Protein AF-A0A963BT25-F1 (afdb_monomer)

pLDDT: mean 82.14, std 18.68, range [41.0, 96.81]

Solvent-accessible surface area (backbone atoms only — not comparable to full-atom values): 6945 Å² total; per-residue (Å²): 138,83,88,83,87,79,79,88,82,75,88,76,83,91,67,70,69,69,59,57,54,51,52,52,48,48,57,74,70,59,73,54,69,67,57,49,46,72,76,45,35,67,66,50,50,51,51,46,41,69,78,52,60,70,79,56,87,86,73,76,55,68,72,59,50,53,55,56,69,67,42,92,70,74,69,56,68,70,58,46,53,49,51,50,36,47,47,38,37,41,72,72,70,62,46,95,78,81,87,83,90,75,82,93,128

Mean predicted aligned error: 13.61 Å

Radius of gyration: 32.98 Å; Cα contacts (8 Å, |Δi|>4): 36; chains: 1; bounding box: 74×31×95 Å

Foldseek 3Di:
DDDDDDDDDDDDDPDPPPVVVVVVVVVVVDDDVVRVCVPCVVVVVVVCCVVPPQLDDQDADPVVVVVQVPDPDHDDDVRSSVVRSQCSVCPVVVDDDDDDDDDDD

Secondary structure (DSSP, 8-state):
----PPP---------HHHHHHHHHHHHH---HHHHHHHHHHHHHHHHHHHS--S--S---HHHHHHHHH-SSPPPHHHHHHHHHHHIIIIIS--S---------

Structure (mmCIF, N/CA/C/O backbone):
data_AF-A0A963BT25-F1
#
_entry.id   AF-A0A963BT25-F1
#
loop_
_atom_site.group_PDB
_atom_site.id
_atom_site.type_symbol
_atom_site.label_atom_id
_atom_site.label_alt_id
_atom_site.label_comp_id
_atom_site.label_asym_id
_atom_site.label_entity_id
_atom_site.label_seq_id
_atom_site.pdbx_PDB_ins_code
_atom_site.Cartn_x
_atom_site.Cartn_y
_atom_site.Cartn_z
_atom_site.occupancy
_atom_site.B_iso_or_equiv
_atom_site.auth_seq_id
_atom_site.auth_comp_id
_atom_site.auth_asym_id
_atom_site.auth_atom_id
_atom_site.pdbx_PDB_model_num
ATOM 1 N N . MET A 1 1 ? -59.715 9.640 77.407 1.00 42.44 1 MET A N 1
ATOM 2 C CA . MET A 1 1 ? -58.945 9.342 76.182 1.00 42.44 1 MET A CA 1
ATOM 3 C C . MET A 1 1 ? -58.427 10.667 75.659 1.00 42.44 1 MET A C 1
ATOM 5 O O . MET A 1 1 ? -59.213 11.440 75.130 1.00 42.44 1 MET A O 1
ATOM 9 N N . SER A 1 2 ? -57.164 10.973 75.950 1.00 43.41 2 SER A N 1
ATOM 10 C CA . SER A 1 2 ? -56.503 12.228 75.580 1.00 43.41 2 SER A CA 1
ATOM 11 C C . SER A 1 2 ? -55.981 12.134 74.146 1.00 43.41 2 SER A C 1
ATOM 13 O O . SER A 1 2 ? -55.436 11.099 73.770 1.00 43.41 2 SER A O 1
ATOM 15 N N . LEU A 1 3 ? -56.184 13.189 73.354 1.00 44.12 3 LEU A N 1
ATOM 16 C CA . LEU A 1 3 ? -55.575 13.345 72.036 1.00 44.12 3 LEU A CA 1
ATOM 17 C C . LEU A 1 3 ? -54.132 13.824 72.208 1.00 44.12 3 LEU A C 1
ATOM 19 O O . LEU A 1 3 ? -53.915 14.850 72.849 1.00 44.12 3 LEU A O 1
ATOM 23 N N . GLU A 1 4 ? -53.180 13.124 71.597 1.00 44.72 4 GLU A N 1
ATOM 24 C CA . GLU A 1 4 ? -51.792 13.571 71.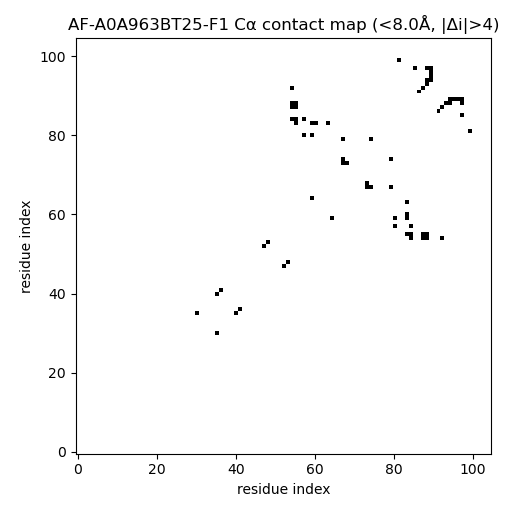496 1.00 44.72 4 GLU A CA 1
ATOM 25 C C . GLU A 1 4 ? -51.444 13.760 70.017 1.00 44.72 4 GLU A C 1
ATOM 27 O O . GLU A 1 4 ? -51.417 12.823 69.219 1.00 44.72 4 GLU A O 1
ATOM 32 N N . THR A 1 5 ? -51.282 15.024 69.645 1.00 46.28 5 THR A N 1
ATOM 33 C CA . THR A 1 5 ? -50.818 15.502 68.344 1.00 46.28 5 THR A CA 1
ATOM 34 C C . THR A 1 5 ? -49.312 15.287 68.223 1.00 46.28 5 THR A C 1
ATOM 36 O O . THR A 1 5 ? -48.555 15.837 69.022 1.00 46.28 5 THR A O 1
ATOM 39 N N . VAL A 1 6 ? -48.876 14.541 67.207 1.00 47.50 6 VAL A N 1
ATOM 40 C CA . VAL A 1 6 ? -47.459 14.377 66.833 1.00 47.50 6 VAL A CA 1
ATOM 41 C C . VAL A 1 6 ? -47.147 15.343 65.673 1.00 47.50 6 VAL A C 1
ATOM 43 O O . VAL A 1 6 ? -47.999 15.512 64.797 1.00 47.50 6 VAL A O 1
ATOM 46 N N . PRO A 1 7 ? -45.997 16.043 65.694 1.00 44.84 7 PRO A N 1
ATOM 47 C CA . PRO A 1 7 ? -45.819 17.313 64.999 1.00 44.84 7 PRO A CA 1
ATOM 48 C C . PRO A 1 7 ? -45.481 17.172 63.512 1.00 44.84 7 PRO A C 1
ATOM 50 O O . PRO A 1 7 ? -44.884 16.196 63.066 1.00 44.84 7 PRO A O 1
ATOM 53 N N . THR A 1 8 ? -45.830 18.231 62.781 1.00 41.06 8 THR A N 1
ATOM 54 C CA . THR A 1 8 ? -45.339 18.610 61.453 1.00 41.06 8 THR A CA 1
ATOM 55 C C . THR A 1 8 ? -43.833 18.374 61.321 1.00 41.06 8 THR A C 1
ATOM 57 O O . THR A 1 8 ? -43.038 19.035 61.984 1.00 41.06 8 THR A O 1
ATOM 60 N N . THR A 1 9 ? -43.432 17.465 60.432 1.00 42.62 9 THR A N 1
ATOM 61 C CA . THR A 1 9 ? -42.065 17.434 59.902 1.00 42.62 9 THR A CA 1
ATOM 62 C C . THR A 1 9 ? -41.999 18.411 58.733 1.00 42.62 9 THR A C 1
ATOM 64 O O . THR A 1 9 ? -42.488 18.128 57.640 1.00 42.62 9 THR A O 1
ATOM 67 N N . GLU A 1 10 ? -41.444 19.591 59.005 1.00 41.00 10 GLU A N 1
ATOM 68 C CA . GLU A 1 10 ? -40.976 20.531 57.992 1.00 41.00 10 GLU A CA 1
ATOM 69 C C . GLU A 1 10 ? -39.864 19.907 57.140 1.00 41.00 10 GLU A C 1
ATOM 71 O O . GLU A 1 10 ? -39.078 19.072 57.590 1.00 41.00 10 GLU A O 1
ATOM 76 N N . ALA A 1 11 ? -39.848 20.338 55.883 1.00 49.91 11 ALA A N 1
ATOM 77 C CA . ALA A 1 11 ? -38.967 19.919 54.812 1.00 49.91 11 ALA A CA 1
ATOM 78 C C . ALA A 1 11 ? -37.473 19.921 55.191 1.00 49.91 11 ALA A C 1
ATOM 80 O O . ALA A 1 11 ? -36.917 20.949 55.572 1.00 49.91 11 ALA A O 1
ATOM 81 N N . ALA A 1 12 ? -36.809 18.789 54.952 1.00 42.84 12 ALA A N 1
ATOM 82 C CA . ALA A 1 12 ? -35.372 18.726 54.707 1.00 42.84 12 ALA A CA 1
ATOM 83 C C . ALA A 1 12 ? -35.169 18.414 53.214 1.00 42.84 12 ALA A C 1
ATOM 85 O O . ALA A 1 12 ? -35.848 17.549 52.660 1.00 42.84 12 ALA A O 1
ATOM 86 N N . GLY A 1 13 ? -34.305 19.194 52.562 1.00 43.91 13 GLY A N 1
ATOM 87 C CA . GLY A 1 13 ? -34.227 19.379 51.112 1.00 43.91 13 GLY A CA 1
ATOM 88 C C . GLY A 1 13 ? -34.169 18.102 50.273 1.00 43.91 13 GLY A C 1
ATOM 89 O O . GLY A 1 13 ? -33.324 17.235 50.471 1.00 43.91 13 GLY A O 1
ATOM 90 N N . SER A 1 14 ? -35.046 18.035 49.272 1.00 52.84 14 SER A N 1
ATOM 91 C CA . SER A 1 14 ? -34.861 17.183 48.097 1.00 52.84 14 SER A CA 1
ATOM 92 C C . SER A 1 14 ? -33.893 17.884 47.138 1.00 52.84 14 SER A C 1
ATOM 94 O O . SER A 1 14 ? -34.313 18.524 46.181 1.00 52.84 14 SER A O 1
ATOM 96 N N . GLU A 1 15 ? -32.602 17.812 47.450 1.00 51.56 15 GLU A N 1
ATOM 97 C CA . GLU A 1 15 ? -31.499 18.138 46.534 1.00 51.56 15 GLU A CA 1
ATOM 98 C C . GLU A 1 15 ? -31.153 16.880 45.693 1.00 51.56 15 GLU A C 1
ATOM 100 O O . GLU A 1 15 ? -31.462 15.757 46.105 1.00 51.56 15 GLU A O 1
ATOM 105 N N . PRO A 1 16 ? -30.588 17.023 44.481 1.00 49.56 16 PRO A N 1
ATOM 106 C CA . PRO A 1 16 ? -30.778 16.113 43.349 1.00 49.56 16 PRO A CA 1
ATOM 107 C C . PRO A 1 16 ? -29.884 14.864 43.409 1.00 49.56 16 PRO A C 1
ATOM 109 O O . PRO A 1 16 ? -28.978 14.691 42.602 1.00 49.56 16 PRO A O 1
ATOM 112 N N . VAL A 1 17 ? -30.174 13.932 44.317 1.00 55.41 17 VAL A N 1
ATOM 113 C CA . VAL A 1 17 ? -29.411 12.672 44.460 1.00 55.41 17 VAL A CA 1
ATOM 114 C C . VAL A 1 17 ? -29.393 11.828 43.172 1.00 55.41 17 VAL A C 1
ATOM 116 O O . VAL A 1 17 ? -28.461 11.070 42.929 1.00 55.41 17 VAL A O 1
ATOM 119 N N . GLN A 1 18 ? -30.417 11.969 42.323 1.00 54.72 18 GLN A N 1
ATOM 120 C CA . GLN A 1 18 ? -30.558 11.217 41.072 1.00 54.72 18 GLN A CA 1
ATOM 121 C C . GLN A 1 18 ? -29.650 11.738 39.941 1.00 54.72 18 GLN A C 1
ATOM 123 O O . GLN A 1 18 ? -29.203 10.945 39.117 1.00 54.72 18 GLN A O 1
ATOM 128 N N . GLY A 1 19 ? -29.393 13.051 39.884 1.00 59.81 19 GLY A N 1
ATOM 129 C CA . GLY A 1 19 ? -28.548 13.657 38.845 1.00 59.81 19 GLY A CA 1
ATOM 130 C C . GLY A 1 19 ? -27.073 13.311 39.038 1.00 59.81 19 GLY A C 1
ATOM 131 O O . GLY A 1 19 ? -26.399 12.940 38.085 1.00 59.81 19 GLY A O 1
ATOM 132 N N . ASP A 1 20 ? -26.625 13.312 40.293 1.00 60.75 20 ASP A N 1
ATOM 133 C CA . ASP A 1 20 ? -25.243 13.008 40.682 1.00 60.75 20 ASP A CA 1
ATOM 134 C C . ASP A 1 20 ? -24.876 11.530 40.420 1.00 60.75 20 ASP A C 1
ATOM 136 O O . ASP A 1 20 ? -23.768 11.208 39.999 1.00 60.75 20 ASP A O 1
ATOM 140 N N . LEU A 1 21 ? -25.838 10.610 40.585 1.00 60.81 21 LEU A N 1
ATOM 141 C CA . LEU A 1 21 ? -25.671 9.181 40.272 1.00 60.81 21 LEU A CA 1
ATOM 142 C C . LEU A 1 21 ? -25.597 8.895 38.764 1.00 60.81 21 LEU A C 1
ATOM 144 O O . LEU A 1 21 ? -24.858 8.003 38.353 1.00 60.81 21 LEU A O 1
ATOM 148 N N . LEU A 1 22 ? -26.373 9.618 37.951 1.00 62.22 22 LEU A N 1
ATOM 149 C CA . LEU A 1 22 ? -26.354 9.488 36.491 1.00 62.22 22 LEU A CA 1
ATOM 150 C C . LEU A 1 22 ? -25.071 10.086 35.901 1.00 62.22 22 LEU A C 1
ATOM 152 O O . LEU A 1 22 ? -24.459 9.461 35.045 1.00 62.22 22 LEU A O 1
ATOM 156 N N . GLU A 1 23 ? -24.613 11.228 36.410 1.00 65.56 23 GLU A N 1
ATOM 157 C CA . GLU A 1 23 ? -23.369 11.868 35.969 1.00 65.56 23 GLU A CA 1
ATOM 158 C C . GLU A 1 23 ? -22.117 11.090 36.407 1.00 65.56 23 GLU A C 1
ATOM 160 O O . GLU A 1 23 ? -21.159 10.948 35.643 1.00 65.56 23 GLU A O 1
ATOM 165 N N . ALA A 1 24 ? -22.143 10.493 37.603 1.00 62.94 24 ALA A N 1
ATOM 166 C CA . ALA A 1 24 ? -21.117 9.548 38.033 1.00 62.94 24 ALA A CA 1
ATOM 167 C C . ALA A 1 24 ? -21.112 8.267 37.178 1.00 62.94 24 ALA A C 1
ATOM 169 O O . ALA A 1 24 ? -20.041 7.732 36.886 1.00 62.94 24 ALA A O 1
ATOM 170 N N . ALA A 1 25 ? -22.284 7.780 36.753 1.00 63.69 25 ALA A N 1
ATOM 171 C CA . ALA A 1 25 ? -22.390 6.631 35.855 1.00 63.69 25 ALA A CA 1
ATOM 172 C C . ALA A 1 25 ? -21.902 6.958 34.435 1.00 63.69 25 ALA A C 1
ATOM 174 O O . ALA A 1 25 ? -21.179 6.154 33.852 1.00 63.69 25 ALA A O 1
ATOM 175 N N . ASP A 1 26 ? -22.221 8.140 33.904 1.00 69.19 26 ASP A N 1
ATOM 176 C CA . ASP A 1 26 ? -21.713 8.606 32.610 1.00 69.19 26 ASP A CA 1
ATOM 177 C C . ASP A 1 26 ? -20.194 8.787 32.657 1.00 69.19 26 ASP A C 1
ATOM 179 O O . ASP A 1 26 ? -19.496 8.314 31.765 1.00 69.19 26 ASP A O 1
ATOM 183 N N . SER A 1 27 ? -19.658 9.352 33.742 1.00 67.38 27 SER A N 1
ATOM 184 C CA . SER A 1 27 ? -18.208 9.479 33.946 1.00 67.38 27 SER A CA 1
ATOM 185 C C . SER A 1 27 ? -17.500 8.118 34.029 1.00 67.38 27 SER A C 1
ATOM 187 O O . SER A 1 27 ? -16.358 7.978 33.594 1.00 67.38 27 SER A O 1
ATOM 189 N N . ALA A 1 28 ? -18.176 7.091 34.554 1.00 74.50 28 ALA A N 1
ATOM 190 C CA . ALA A 1 28 ? -17.674 5.716 34.583 1.00 74.50 28 ALA A CA 1
ATOM 191 C C . ALA A 1 28 ? -17.756 5.008 33.215 1.00 74.50 28 ALA A C 1
ATOM 193 O O . ALA A 1 28 ? -17.045 4.030 32.989 1.00 74.50 28 ALA A O 1
ATOM 194 N N . LEU A 1 29 ? -18.610 5.491 32.308 1.00 81.06 29 LEU A N 1
ATOM 195 C CA . LEU A 1 29 ? -18.756 4.998 30.934 1.00 81.06 29 LEU A CA 1
ATOM 196 C C . LEU A 1 29 ? -17.965 5.830 29.913 1.00 81.06 29 LEU A C 1
ATOM 198 O O . LEU A 1 29 ? -17.877 5.453 28.743 1.00 81.06 29 LEU A O 1
ATOM 202 N N . THR A 1 30 ? -17.375 6.948 30.331 1.00 85.44 30 THR A N 1
ATOM 203 C CA . THR A 1 30 ? -16.482 7.750 29.498 1.00 85.44 30 THR A CA 1
ATOM 204 C C . THR A 1 30 ? -15.050 7.258 29.632 1.00 85.44 30 THR A C 1
ATOM 206 O O . THR A 1 30 ? -14.421 7.402 30.677 1.00 85.44 30 THR A O 1
ATOM 209 N N . LEU A 1 31 ? -14.517 6.709 28.545 1.00 89.50 31 LEU A N 1
ATOM 210 C CA . LEU A 1 31 ? -13.111 6.343 28.418 1.00 89.50 31 LEU A CA 1
ATOM 211 C C . LEU A 1 31 ? -12.405 7.363 27.521 1.00 89.50 31 LEU A C 1
ATOM 213 O O . LEU A 1 31 ? -12.948 7.762 26.486 1.00 89.50 31 LEU A O 1
ATOM 217 N N . SER A 1 32 ? -11.194 7.786 27.893 1.00 93.62 32 SER A N 1
ATOM 218 C CA . SER A 1 32 ? -10.396 8.629 27.003 1.00 93.62 32 SER A CA 1
ATOM 219 C C . SER A 1 32 ? -9.990 7.829 25.762 1.00 93.62 32 SER A C 1
ATOM 221 O O . SER A 1 32 ? -9.758 6.621 25.826 1.00 93.62 32 SER A O 1
ATOM 223 N N . LEU A 1 33 ? -9.870 8.491 24.608 1.00 92.31 33 LEU A N 1
ATOM 224 C CA . LEU A 1 33 ? -9.412 7.804 23.398 1.00 92.31 33 LEU A CA 1
ATOM 225 C C . LEU A 1 33 ? -7.994 7.241 23.589 1.00 92.31 33 LEU A C 1
ATOM 227 O O . LEU A 1 33 ? -7.672 6.201 23.026 1.00 92.31 33 LEU A O 1
ATOM 231 N N . GLN A 1 34 ? -7.154 7.910 24.386 1.00 93.94 34 GLN A N 1
ATOM 232 C CA . GLN A 1 34 ? -5.801 7.447 24.688 1.00 93.94 34 GLN A CA 1
ATOM 233 C C . GLN A 1 34 ? -5.822 6.124 25.456 1.00 93.94 34 GLN A C 1
ATOM 235 O O . GLN A 1 34 ? -5.100 5.202 25.079 1.00 93.94 34 GLN A O 1
ATOM 240 N N . ASP A 1 35 ? -6.671 6.016 26.479 1.00 92.94 35 ASP A N 1
ATOM 241 C CA . ASP A 1 35 ? -6.811 4.794 27.275 1.00 92.94 35 ASP A CA 1
ATOM 242 C C . ASP A 1 35 ? -7.434 3.674 26.433 1.00 92.94 35 ASP A C 1
ATOM 244 O O . ASP A 1 35 ? -6.912 2.564 26.411 1.00 92.94 35 ASP A O 1
ATOM 248 N N . PHE A 1 36 ? -8.458 3.987 25.628 1.00 93.19 36 PHE A N 1
ATOM 249 C CA . PHE A 1 36 ? -9.064 3.031 24.697 1.00 93.19 36 PHE A CA 1
ATOM 250 C C . PHE A 1 36 ? -8.051 2.464 23.694 1.00 93.19 36 PHE A C 1
ATOM 252 O O . PHE A 1 36 ? -7.985 1.255 23.486 1.00 93.19 36 PHE A O 1
ATOM 259 N N . VAL A 1 37 ? -7.250 3.324 23.061 1.00 94.00 37 VAL A N 1
ATOM 260 C CA . VAL A 1 37 ? -6.232 2.886 22.095 1.00 94.00 37 VAL A CA 1
ATOM 261 C C . VAL A 1 37 ? -5.121 2.099 22.792 1.00 94.00 37 VAL A C 1
ATOM 263 O O . VAL A 1 37 ? -4.612 1.146 22.212 1.00 94.00 37 VAL A O 1
ATOM 266 N N . SER A 1 38 ? -4.768 2.456 24.028 1.00 93.38 38 SER A N 1
ATOM 267 C CA . SER A 1 38 ? -3.748 1.734 24.799 1.00 93.38 38 SER A CA 1
ATOM 268 C C . SER A 1 38 ? -4.216 0.343 25.233 1.00 93.38 38 SER A C 1
ATOM 270 O O . SER A 1 38 ? -3.410 -0.580 25.257 1.00 93.38 38 SER A O 1
ATOM 272 N N . GLU A 1 39 ? -5.498 0.186 25.572 1.00 93.56 39 GLU A N 1
ATOM 273 C CA . GLU A 1 39 ? -6.058 -1.079 26.058 1.00 93.56 39 GLU A CA 1
ATOM 274 C C . GLU A 1 39 ? -6.503 -2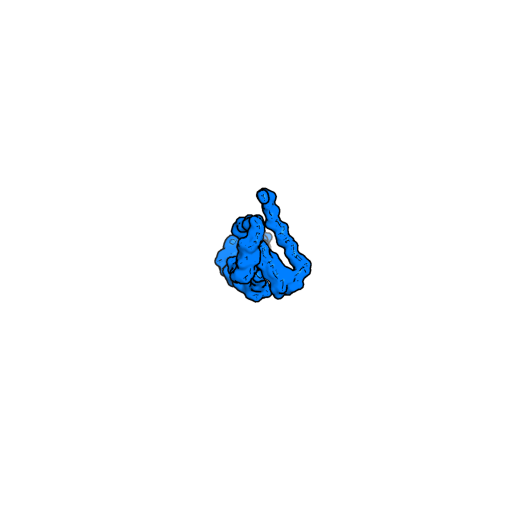.009 24.919 1.00 93.56 39 GLU A C 1
ATOM 276 O O . GLU A 1 39 ? -6.227 -3.205 24.958 1.00 93.56 39 GLU A O 1
ATOM 281 N N . PHE A 1 40 ? -7.151 -1.473 23.881 1.00 93.62 40 PHE A N 1
ATOM 282 C CA . PHE A 1 40 ? -7.796 -2.270 22.828 1.00 93.62 40 PHE A CA 1
ATOM 283 C C . PHE A 1 40 ? -7.141 -2.130 21.449 1.00 93.62 40 PHE A C 1
ATOM 285 O O . PHE A 1 40 ? -7.573 -2.783 20.498 1.00 93.62 40 PHE A O 1
ATOM 292 N N . GLY A 1 41 ? -6.131 -1.268 21.299 1.00 92.62 41 GLY A N 1
ATOM 293 C CA . GLY A 1 41 ? -5.572 -0.903 19.996 1.00 92.62 41 GLY A CA 1
ATOM 294 C C . GLY A 1 41 ? -5.006 -2.086 19.217 1.00 92.62 41 GLY A C 1
ATOM 295 O O . GLY A 1 41 ? -5.365 -2.266 18.053 1.00 92.62 41 GLY A O 1
ATOM 296 N N . ASP A 1 42 ? -4.173 -2.906 19.858 1.00 93.31 42 ASP A N 1
ATOM 297 C CA . ASP A 1 42 ? -3.503 -4.033 19.201 1.00 93.31 42 ASP A CA 1
ATOM 298 C C . ASP A 1 42 ? -4.508 -5.109 18.760 1.00 93.31 42 ASP A C 1
ATOM 300 O O . ASP A 1 42 ? -4.512 -5.518 17.599 1.00 93.31 42 ASP A O 1
ATOM 304 N N . GLU A 1 43 ? -5.433 -5.510 19.640 1.00 93.75 43 GLU A N 1
ATOM 305 C CA . GLU A 1 43 ? -6.462 -6.511 19.318 1.00 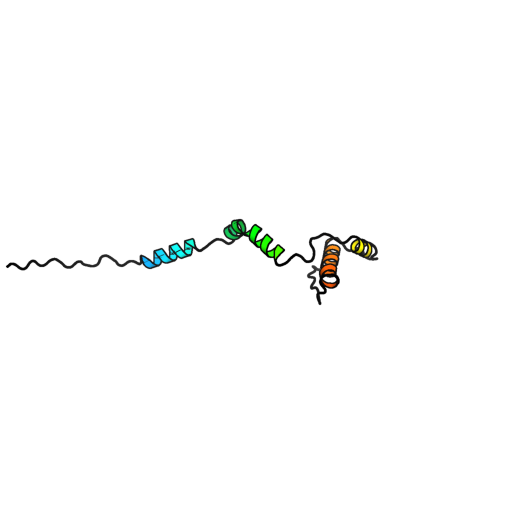93.75 43 GLU A CA 1
ATOM 306 C C . GLU A 1 43 ? -7.439 -6.026 18.238 1.00 93.75 43 GLU A C 1
ATOM 308 O O . GLU A 1 43 ? -7.860 -6.799 17.364 1.00 93.75 43 GLU A O 1
ATOM 313 N N . LEU A 1 44 ? -7.799 -4.739 18.277 1.00 92.75 44 LEU A N 1
ATOM 314 C CA . LEU A 1 44 ? -8.643 -4.117 17.265 1.00 92.75 44 LEU A CA 1
ATOM 315 C C . LEU A 1 44 ? -7.927 -4.082 15.915 1.00 92.75 44 LEU A C 1
ATOM 317 O O . LEU A 1 44 ? -8.527 -4.426 14.894 1.00 92.75 44 LEU A O 1
ATOM 321 N N . LEU A 1 45 ? -6.649 -3.702 15.904 1.00 91.38 45 LEU A N 1
ATOM 322 C CA . LEU A 1 45 ? -5.833 -3.655 14.697 1.00 91.38 45 LEU A CA 1
ATOM 323 C C . LEU A 1 45 ? -5.638 -5.056 14.105 1.00 91.38 45 LEU A C 1
ATOM 325 O O . LEU A 1 45 ? -5.786 -5.237 12.896 1.00 91.38 45 LEU A O 1
ATOM 329 N N . ASP A 1 46 ? -5.387 -6.060 14.939 1.00 92.06 46 ASP A N 1
ATOM 330 C CA . ASP A 1 46 ? -5.269 -7.456 14.520 1.00 92.06 46 ASP A CA 1
ATOM 331 C C . ASP A 1 46 ? -6.579 -7.998 13.944 1.00 92.06 46 ASP A C 1
ATOM 333 O O . ASP A 1 46 ? -6.585 -8.661 12.900 1.00 92.06 46 ASP A O 1
ATOM 337 N N . SER A 1 47 ? -7.708 -7.694 14.587 1.00 93.31 47 SER A N 1
ATOM 338 C CA . SER A 1 47 ? -9.034 -8.067 14.088 1.00 93.31 47 SER A CA 1
ATOM 339 C C . SER A 1 47 ? -9.341 -7.392 12.754 1.00 93.31 47 SER A C 1
ATOM 341 O O . SER A 1 47 ? -9.821 -8.047 11.824 1.00 93.31 47 SER A O 1
ATOM 343 N N . LEU A 1 48 ? -9.007 -6.105 12.622 1.00 90.75 48 LEU A N 1
ATOM 344 C CA . LEU A 1 48 ? -9.139 -5.355 11.376 1.00 90.75 48 LEU A CA 1
ATOM 345 C C . LEU A 1 48 ? -8.266 -5.939 10.266 1.00 90.75 48 LEU A C 1
ATOM 347 O O . LEU A 1 48 ? -8.772 -6.154 9.170 1.00 90.75 48 LEU A O 1
ATOM 351 N N . ASN A 1 49 ? -7.000 -6.253 10.541 1.00 90.06 49 ASN A N 1
ATOM 352 C CA . ASN A 1 49 ? -6.088 -6.859 9.569 1.00 90.06 49 ASN A CA 1
ATOM 353 C C . ASN A 1 49 ? -6.531 -8.268 9.160 1.00 90.06 49 ASN A C 1
ATOM 355 O O . ASN A 1 49 ? -6.327 -8.678 8.019 1.00 90.06 49 ASN A O 1
ATOM 359 N N . ARG A 1 50 ? -7.160 -9.021 10.067 1.00 90.00 50 ARG A N 1
ATOM 360 C CA . ARG A 1 50 ? -7.721 -10.339 9.751 1.00 90.00 50 ARG A CA 1
ATOM 361 C C . ARG A 1 50 ? -8.955 -10.234 8.861 1.00 90.00 50 ARG A C 1
ATOM 363 O O . ARG A 1 50 ? -9.092 -11.019 7.927 1.00 90.00 50 ARG A O 1
ATOM 370 N N . ALA A 1 51 ? -9.844 -9.287 9.155 1.00 92.31 51 ALA A N 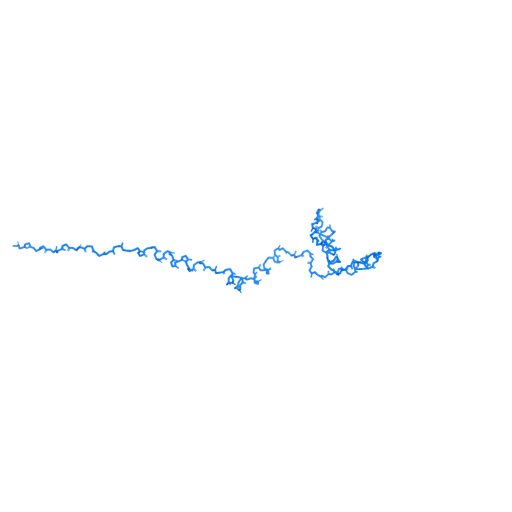1
ATOM 371 C CA . ALA A 1 51 ? -11.045 -9.045 8.361 1.00 92.31 51 ALA A CA 1
ATOM 372 C C . ALA A 1 51 ? -10.714 -8.419 6.997 1.00 92.31 51 ALA A C 1
ATOM 374 O O . ALA A 1 51 ? -11.329 -8.762 5.991 1.00 92.31 51 ALA A O 1
ATOM 375 N N . ASN A 1 52 ? -9.716 -7.535 6.965 1.00 88.06 52 ASN A N 1
ATOM 376 C CA . ASN A 1 52 ? -9.291 -6.770 5.801 1.00 88.06 52 ASN A CA 1
ATOM 377 C C . ASN A 1 52 ? -7.778 -6.930 5.601 1.00 88.06 52 ASN A C 1
ATOM 379 O O . ASN A 1 52 ? -7.013 -6.012 5.909 1.00 88.06 52 ASN A O 1
ATOM 383 N N . PRO A 1 53 ? -7.323 -8.085 5.082 1.00 87.56 53 PRO A N 1
ATOM 384 C CA . PRO A 1 53 ? -5.903 -8.317 4.881 1.00 87.56 53 PRO A CA 1
ATOM 385 C C . PRO A 1 53 ? -5.325 -7.266 3.927 1.00 87.56 53 PRO A C 1
ATOM 387 O O . PRO A 1 53 ? -5.883 -7.057 2.832 1.00 87.56 53 PRO A O 1
ATOM 390 N N . PRO A 1 54 ? -4.197 -6.626 4.298 1.00 88.88 54 PRO A N 1
ATOM 391 C CA . PRO A 1 54 ? -3.601 -5.578 3.488 1.00 88.88 54 PRO A CA 1
ATOM 392 C C . PRO A 1 54 ? -3.324 -6.110 2.086 1.00 88.88 54 PRO A C 1
ATOM 394 O O . PRO A 1 54 ? -2.934 -7.264 1.895 1.00 88.88 54 PRO A O 1
ATOM 397 N N . VAL A 1 55 ? -3.580 -5.275 1.083 1.00 90.94 55 VAL A N 1
ATOM 398 C CA . VAL A 1 55 ? -3.322 -5.633 -0.316 1.00 90.94 55 VAL A CA 1
ATOM 399 C C . VAL A 1 55 ? -1.825 -5.821 -0.527 1.00 90.94 55 VAL A C 1
ATOM 401 O O . VAL A 1 55 ? -1.414 -6.812 -1.109 1.00 90.94 55 VAL A O 1
ATOM 404 N N . TYR A 1 56 ? -1.018 -4.915 0.018 1.00 93.06 56 TYR A N 1
ATOM 405 C CA . TYR A 1 56 ? 0.431 -4.938 -0.087 1.00 93.06 56 TYR A CA 1
ATOM 406 C C . TYR A 1 56 ? 1.052 -4.680 1.285 1.00 93.06 56 TYR A C 1
ATOM 408 O O . TYR A 1 56 ? 0.668 -3.739 1.975 1.00 93.06 56 TYR A O 1
ATOM 416 N N . ASN A 1 57 ? 1.998 -5.528 1.685 1.00 91.31 57 ASN A N 1
ATOM 417 C CA . ASN A 1 57 ? 2.628 -5.528 3.011 1.00 91.31 57 ASN A CA 1
ATOM 418 C C . ASN A 1 57 ? 4.097 -5.057 2.978 1.00 91.31 57 ASN A C 1
ATOM 420 O O . ASN A 1 57 ? 4.871 -5.385 3.875 1.00 91.31 57 ASN A O 1
ATOM 424 N N . GLY A 1 58 ? 4.502 -4.341 1.924 1.00 92.25 58 GLY A N 1
ATOM 425 C CA . GLY A 1 58 ? 5.884 -3.885 1.738 1.00 92.25 58 GLY A CA 1
ATOM 426 C C . GLY A 1 58 ? 6.839 -4.946 1.180 1.00 92.25 58 GLY A C 1
ATOM 427 O O . GLY A 1 58 ? 8.040 -4.702 1.103 1.00 92.25 58 GLY A O 1
ATOM 428 N N . GLN A 1 59 ? 6.346 -6.131 0.803 1.00 92.19 59 GLN A N 1
ATOM 429 C CA . GLN A 1 59 ? 7.159 -7.169 0.166 1.00 92.19 59 GLN A CA 1
ATOM 430 C C . GLN A 1 59 ? 6.939 -7.179 -1.347 1.00 92.19 59 GLN A C 1
ATOM 432 O O . GLN A 1 59 ? 5.984 -7.760 -1.865 1.00 92.19 59 GLN A O 1
ATOM 437 N N . ALA A 1 60 ? 7.860 -6.550 -2.073 1.00 91.38 60 ALA A N 1
ATOM 438 C CA . ALA A 1 60 ? 7.862 -6.550 -3.528 1.00 91.38 60 ALA A CA 1
ATOM 439 C C . ALA A 1 60 ? 8.054 -7.961 -4.108 1.00 91.38 60 ALA A C 1
ATOM 441 O O . ALA A 1 60 ? 8.956 -8.708 -3.719 1.00 91.38 60 ALA A O 1
ATOM 442 N N . ARG A 1 61 ? 7.267 -8.311 -5.133 1.00 93.50 61 ARG A N 1
ATOM 443 C CA . ARG A 1 61 ? 7.458 -9.574 -5.861 1.00 93.50 61 ARG A CA 1
ATOM 444 C C . ARG A 1 61 ? 8.731 -9.504 -6.722 1.00 93.50 61 ARG A C 1
ATOM 446 O O . ARG A 1 61 ? 8.841 -8.584 -7.541 1.00 93.50 61 ARG A O 1
ATOM 453 N N . PRO A 1 62 ? 9.654 -10.489 -6.656 1.00 94.19 62 PRO A N 1
ATOM 454 C CA . PRO A 1 62 ? 10.941 -10.414 -7.358 1.00 94.19 62 PRO A CA 1
ATOM 455 C C . PRO A 1 62 ? 10.828 -10.172 -8.868 1.00 94.19 62 PRO A C 1
ATOM 457 O O . PRO A 1 62 ? 11.564 -9.367 -9.432 1.00 94.19 62 PRO A O 1
ATOM 460 N N . HIS A 1 63 ? 9.859 -10.808 -9.532 1.00 94.88 63 HIS A N 1
ATOM 461 C CA . HIS A 1 63 ? 9.645 -10.619 -10.968 1.00 94.88 63 HIS A CA 1
ATOM 462 C C . HIS A 1 63 ? 9.193 -9.190 -11.315 1.00 94.88 63 HIS A C 1
ATOM 464 O O . HIS A 1 63 ? 9.649 -8.635 -12.311 1.00 94.88 63 HIS A O 1
ATOM 470 N N . ARG A 1 64 ? 8.360 -8.551 -10.478 1.00 94.31 64 ARG A N 1
ATOM 471 C CA . ARG A 1 64 ? 7.959 -7.142 -10.658 1.00 94.31 64 ARG A CA 1
ATOM 472 C C . ARG A 1 64 ? 9.136 -6.209 -10.431 1.00 94.31 64 ARG A C 1
ATOM 474 O O . ARG A 1 64 ? 9.300 -5.238 -11.164 1.00 94.31 64 ARG A O 1
ATOM 481 N N . GLN A 1 65 ? 9.992 -6.539 -9.466 1.00 95.06 65 GLN A N 1
ATOM 482 C CA . GLN A 1 65 ? 11.198 -5.766 -9.201 1.00 95.06 65 GLN A CA 1
ATOM 483 C C . GLN A 1 65 ? 12.161 -5.779 -10.395 1.00 95.06 65 GLN A C 1
ATOM 485 O O . GLN A 1 65 ? 12.734 -4.740 -10.716 1.00 95.06 65 GLN A O 1
ATOM 490 N N . ILE A 1 66 ? 12.295 -6.908 -11.099 1.00 95.62 66 ILE A N 1
ATOM 491 C CA . ILE A 1 66 ? 13.078 -6.987 -12.344 1.00 95.62 66 ILE A CA 1
ATOM 492 C C . ILE A 1 66 ? 12.496 -6.050 -13.412 1.00 95.62 66 ILE A C 1
ATOM 494 O O . ILE A 1 66 ? 13.242 -5.313 -14.058 1.00 95.62 66 ILE A O 1
ATOM 498 N N . VAL A 1 67 ? 11.167 -6.020 -13.566 1.00 95.62 67 VAL A N 1
ATOM 499 C CA . VAL A 1 67 ? 10.500 -5.118 -14.519 1.00 95.62 67 VAL A CA 1
ATOM 500 C C . VAL A 1 67 ? 10.751 -3.654 -14.154 1.00 95.62 67 VAL A C 1
ATOM 502 O O . VAL A 1 67 ? 11.201 -2.892 -15.011 1.00 95.62 67 VAL A O 1
ATOM 505 N N . LEU A 1 68 ? 10.558 -3.259 -12.891 1.00 95.56 68 LEU A N 1
ATOM 506 C CA . LEU A 1 68 ? 10.862 -1.899 -12.428 1.00 95.56 68 LEU A CA 1
ATOM 507 C C . LEU A 1 68 ? 12.335 -1.532 -12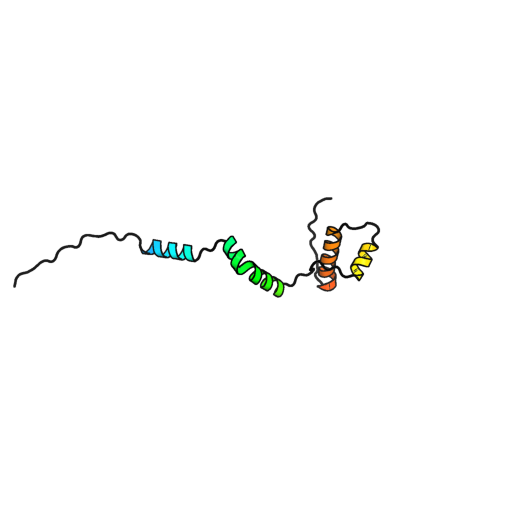.633 1.00 95.56 68 LEU A C 1
ATOM 509 O O . LEU A 1 68 ? 12.652 -0.427 -13.076 1.00 95.56 68 LEU A O 1
ATOM 513 N N . ALA A 1 69 ? 13.248 -2.470 -12.377 1.00 94.38 69 ALA A N 1
ATOM 514 C CA . ALA A 1 69 ? 14.672 -2.277 -12.610 1.00 94.38 69 ALA A CA 1
ATOM 515 C C . ALA A 1 69 ? 15.012 -2.120 -14.101 1.00 94.38 69 ALA A C 1
ATOM 517 O O . ALA A 1 69 ? 16.036 -1.521 -14.420 1.00 94.38 69 ALA A O 1
ATOM 518 N N . SER A 1 70 ? 14.174 -2.590 -15.024 1.00 96.19 70 SER A N 1
ATOM 519 C CA . SER A 1 70 ? 14.400 -2.440 -16.469 1.00 96.19 70 SER A CA 1
ATOM 520 C C . SER A 1 70 ? 13.943 -1.086 -17.037 1.00 96.19 70 SER A C 1
ATOM 522 O O . SER A 1 70 ? 14.259 -0.756 -18.181 1.00 96.19 70 SER A O 1
ATOM 524 N N . LEU A 1 71 ? 13.229 -0.270 -16.249 1.00 96.81 71 LEU A N 1
ATOM 525 C CA . LEU A 1 71 ? 12.729 1.030 -16.694 1.00 96.81 71 LEU A CA 1
ATOM 526 C C . LEU A 1 71 ? 13.873 2.009 -17.002 1.00 96.81 71 LEU A C 1
ATOM 528 O O . LEU A 1 71 ? 14.844 2.124 -16.250 1.00 96.81 71 LEU A O 1
ATOM 532 N N . LYS A 1 72 ? 13.715 2.771 -18.096 1.00 96.75 72 LYS A N 1
ATOM 533 C CA . LYS A 1 72 ? 14.666 3.820 -18.512 1.00 96.75 72 LYS A CA 1
ATOM 534 C C . LYS A 1 72 ? 14.834 4.901 -17.440 1.00 96.75 72 LYS A C 1
ATOM 536 O O . LYS A 1 72 ? 15.953 5.327 -17.173 1.00 96.75 72 LYS A O 1
ATOM 541 N N . ARG A 1 73 ? 13.726 5.337 -16.829 1.00 95.94 73 ARG A N 1
ATOM 542 C CA . ARG A 1 73 ? 13.726 6.232 -15.667 1.00 95.94 73 ARG A CA 1
ATOM 543 C C . ARG A 1 73 ? 13.560 5.383 -14.415 1.00 95.94 73 ARG A C 1
ATOM 545 O O . ARG A 1 73 ? 12.566 4.674 -14.280 1.00 95.94 73 ARG A O 1
ATOM 552 N N . LYS A 1 74 ? 14.540 5.459 -13.518 1.00 94.44 74 LYS A N 1
ATOM 553 C CA . LYS A 1 74 ? 14.485 4.770 -12.232 1.00 94.44 74 LYS A CA 1
ATOM 554 C C . LYS A 1 74 ? 13.489 5.477 -11.327 1.00 9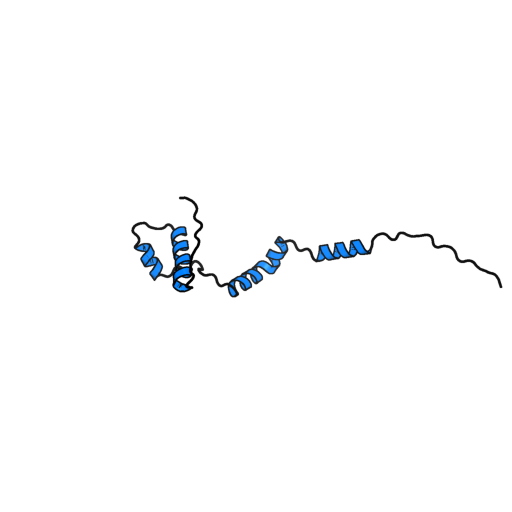4.44 74 LYS A C 1
ATOM 556 O O . LYS A 1 74 ? 13.538 6.697 -11.191 1.00 94.44 74 LYS A O 1
ATOM 561 N N . LEU A 1 75 ? 12.604 4.689 -10.737 1.00 93.06 75 LEU A N 1
ATOM 562 C CA . LEU A 1 75 ? 11.750 5.142 -9.653 1.00 93.06 75 LEU A CA 1
ATOM 563 C C . LEU A 1 75 ? 12.595 5.246 -8.386 1.00 93.06 75 LEU A C 1
ATOM 565 O O . LEU A 1 75 ? 13.465 4.404 -8.151 1.00 93.06 75 LEU A O 1
ATOM 569 N N . PHE A 1 76 ? 12.327 6.256 -7.567 1.00 93.19 76 PHE A N 1
ATOM 570 C CA . PHE A 1 76 ? 12.804 6.231 -6.189 1.00 93.19 76 PHE A CA 1
ATOM 571 C C . PHE A 1 76 ? 11.934 5.289 -5.350 1.00 93.19 76 PHE A C 1
ATOM 573 O O . PHE A 1 76 ? 10.880 4.833 -5.797 1.00 93.19 76 PHE A O 1
ATOM 580 N N . GLN A 1 77 ? 12.377 4.988 -4.129 1.00 92.50 77 GLN A N 1
ATOM 581 C CA . GLN A 1 77 ? 11.782 3.934 -3.308 1.00 92.50 77 GLN A CA 1
ATOM 582 C C . GLN A 1 77 ? 10.265 4.088 -3.135 1.00 92.50 77 GLN A C 1
ATOM 584 O O . GLN A 1 77 ? 9.538 3.161 -3.471 1.00 92.50 77 GLN A O 1
ATOM 589 N N . ALA A 1 78 ? 9.763 5.255 -2.714 1.00 92.12 78 ALA A N 1
ATOM 590 C CA . ALA A 1 78 ? 8.323 5.414 -2.484 1.00 92.12 78 ALA A CA 1
ATOM 591 C C . ALA A 1 78 ? 7.488 5.235 -3.767 1.00 92.12 78 ALA A C 1
ATOM 593 O O . ALA A 1 78 ? 6.426 4.623 -3.727 1.00 92.12 78 ALA A O 1
ATOM 594 N N . GLN A 1 79 ? 7.983 5.692 -4.925 1.00 94.19 79 GLN A N 1
ATOM 595 C CA . GLN A 1 79 ? 7.329 5.418 -6.210 1.00 94.19 79 GLN A CA 1
ATOM 596 C C . GLN A 1 79 ? 7.305 3.919 -6.530 1.00 94.19 79 GLN A C 1
ATOM 598 O O . GLN A 1 79 ? 6.292 3.417 -7.009 1.00 94.19 79 GLN A O 1
ATOM 603 N N . ALA A 1 80 ? 8.399 3.198 -6.271 1.00 94.94 80 ALA A N 1
ATOM 604 C CA . ALA A 1 80 ? 8.455 1.755 -6.489 1.00 94.94 80 ALA A CA 1
ATOM 605 C C . ALA A 1 80 ? 7.468 1.004 -5.578 1.00 94.94 80 ALA A C 1
ATOM 607 O O . ALA A 1 80 ? 6.737 0.146 -6.069 1.00 94.94 80 ALA A O 1
ATOM 608 N N . GLU A 1 81 ? 7.390 1.373 -4.295 1.00 95.25 81 GLU A N 1
ATOM 609 C CA . GLU A 1 81 ? 6.419 0.812 -3.344 1.00 95.25 81 GLU A CA 1
ATOM 610 C C . GLU A 1 81 ? 4.976 1.025 -3.816 1.00 95.25 81 GLU A C 1
ATOM 612 O O . GLU A 1 81 ? 4.181 0.086 -3.840 1.00 95.25 81 GLU A O 1
ATOM 617 N N . VAL A 1 82 ? 4.647 2.240 -4.270 1.00 95.38 82 VAL A N 1
ATOM 618 C CA . VAL A 1 82 ? 3.318 2.550 -4.815 1.00 95.38 82 VAL A CA 1
ATOM 619 C C . VAL A 1 82 ? 3.017 1.694 -6.042 1.00 95.38 82 VAL A C 1
ATOM 621 O O . VAL A 1 82 ? 1.920 1.149 -6.145 1.00 95.38 82 VAL A O 1
ATOM 624 N N . VAL A 1 83 ? 3.968 1.528 -6.966 1.00 95.94 83 VAL A N 1
ATOM 625 C CA . VAL A 1 83 ? 3.743 0.690 -8.152 1.00 95.94 83 VAL A CA 1
ATOM 626 C C . VAL A 1 83 ? 3.516 -0.769 -7.764 1.00 95.94 83 VAL A C 1
ATOM 628 O O . VAL A 1 83 ? 2.608 -1.392 -8.317 1.00 95.94 83 VAL A O 1
ATOM 631 N N . HIS A 1 84 ? 4.267 -1.319 -6.808 1.00 96.75 84 HIS A N 1
ATOM 632 C CA . HIS A 1 84 ? 4.022 -2.681 -6.318 1.00 96.75 84 HIS A CA 1
ATOM 633 C C . HIS A 1 84 ? 2.630 -2.815 -5.704 1.00 96.75 84 HIS A C 1
ATOM 635 O O . HIS A 1 84 ? 1.888 -3.710 -6.105 1.00 96.75 84 HIS A O 1
ATOM 641 N N . ALA A 1 85 ? 2.239 -1.884 -4.831 1.00 96.00 85 ALA A N 1
ATOM 642 C CA . ALA A 1 85 ? 0.929 -1.889 -4.187 1.00 96.00 85 ALA A CA 1
ATOM 643 C C . ALA A 1 85 ? -0.229 -1.795 -5.191 1.00 96.00 85 ALA A C 1
ATOM 645 O O . ALA A 1 85 ? -1.180 -2.576 -5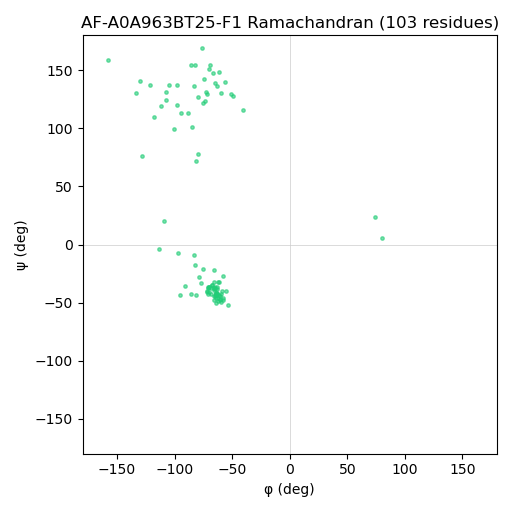.133 1.00 96.00 85 ALA A O 1
ATOM 646 N N . VAL A 1 86 ? -0.132 -0.871 -6.149 1.00 96.62 86 VAL A N 1
ATOM 647 C CA . VAL A 1 86 ? -1.144 -0.678 -7.197 1.00 96.62 86 VAL A CA 1
ATOM 648 C C . VAL A 1 86 ? -1.207 -1.888 -8.123 1.00 96.62 86 VAL A C 1
ATOM 650 O O . VAL A 1 86 ? -2.295 -2.309 -8.508 1.00 96.62 86 VAL A O 1
ATOM 653 N N . THR A 1 87 ? -0.064 -2.486 -8.462 1.00 96.31 87 THR A N 1
ATO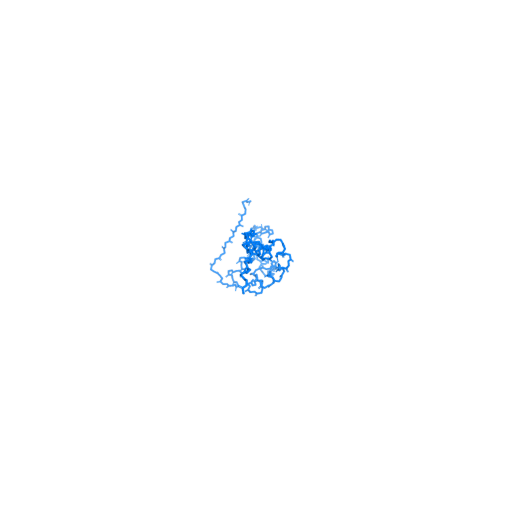M 654 C CA . THR A 1 87 ? -0.044 -3.697 -9.290 1.00 96.31 87 THR A CA 1
ATOM 655 C C . THR A 1 87 ? -0.683 -4.870 -8.552 1.00 96.31 87 THR A C 1
ATOM 657 O O . THR A 1 87 ? -1.407 -5.643 -9.168 1.00 96.31 87 THR A O 1
ATOM 660 N N . GLU A 1 88 ? -0.479 -4.986 -7.239 1.00 95.94 88 GLU A N 1
ATOM 661 C CA . GLU A 1 88 ? -1.137 -6.017 -6.436 1.00 95.94 88 GLU A CA 1
ATOM 662 C C . GLU A 1 88 ? -2.663 -5.834 -6.405 1.00 95.94 88 GLU A C 1
ATOM 664 O O . GLU A 1 88 ? -3.423 -6.783 -6.603 1.00 95.94 88 GLU A O 1
ATOM 669 N N . LEU A 1 89 ? -3.117 -4.588 -6.255 1.00 95.75 89 LEU A N 1
ATOM 670 C CA . LEU A 1 89 ? -4.534 -4.230 -6.262 1.00 95.75 89 LEU A CA 1
ATOM 671 C C . LEU A 1 89 ? -5.204 -4.518 -7.616 1.00 95.75 89 LEU A C 1
ATOM 673 O O . LEU A 1 89 ? -6.248 -5.163 -7.683 1.00 95.75 89 LEU A O 1
ATOM 677 N N . LEU A 1 90 ? -4.604 -4.049 -8.708 1.00 96.75 90 LEU A N 1
ATOM 678 C CA . LEU A 1 90 ? -5.221 -4.120 -10.032 1.00 96.75 90 LEU A CA 1
ATOM 679 C C . LEU A 1 90 ? -5.051 -5.495 -10.683 1.00 96.75 90 LEU A C 1
ATOM 681 O O . LEU A 1 90 ? -5.992 -6.015 -11.274 1.00 96.75 90 LEU A O 1
ATOM 685 N N . ALA A 1 91 ? -3.856 -6.086 -10.596 1.00 94.75 91 ALA A N 1
ATOM 686 C CA . ALA A 1 91 ? -3.538 -7.310 -11.327 1.00 94.75 91 ALA A CA 1
ATOM 687 C C . ALA A 1 91 ? -3.835 -8.588 -10.532 1.00 94.75 91 ALA A C 1
ATOM 689 O O . ALA A 1 91 ? -4.240 -9.574 -11.139 1.00 94.75 91 ALA A O 1
ATOM 690 N N . ASP A 1 92 ? -3.636 -8.597 -9.206 1.00 93.62 92 ASP A N 1
ATOM 691 C CA . ASP A 1 92 ? -3.862 -9.806 -8.399 1.00 93.62 92 ASP A CA 1
ATOM 692 C C . ASP A 1 92 ? -5.254 -9.836 -7.765 1.00 93.62 92 ASP A C 1
ATOM 694 O O . ASP A 1 92 ? -5.912 -10.873 -7.786 1.00 93.62 92 ASP A O 1
ATOM 698 N N . ARG A 1 93 ? -5.717 -8.710 -7.203 1.00 92.25 93 ARG A N 1
ATOM 699 C CA . ARG A 1 93 ? -7.063 -8.620 -6.604 1.00 92.25 93 ARG A CA 1
ATOM 700 C C . ARG A 1 93 ? -8.157 -8.360 -7.647 1.00 92.25 93 ARG A C 1
ATOM 702 O O . ARG A 1 93 ? -9.321 -8.623 -7.367 1.00 92.25 93 ARG A O 1
ATOM 709 N N . GLY A 1 94 ? -7.794 -7.889 -8.844 1.00 94.81 94 GLY A N 1
ATOM 710 C CA . GLY A 1 94 ? -8.737 -7.637 -9.939 1.00 94.81 94 GLY A CA 1
ATOM 711 C C . GLY A 1 94 ? -9.608 -6.398 -9.732 1.00 94.81 94 GLY A C 1
ATOM 712 O O . GLY A 1 94 ? -10.706 -6.311 -10.284 1.00 94.81 94 GLY A O 1
ATOM 713 N N . GLU A 1 95 ? -9.145 -5.445 -8.924 1.00 95.81 95 GLU A N 1
ATOM 714 C CA . GLU A 1 95 ? -9.871 -4.202 -8.695 1.00 95.81 95 GLU A CA 1
ATOM 715 C C . GLU A 1 95 ? -9.883 -3.309 -9.938 1.00 95.81 95 GLU A C 1
ATOM 717 O O . GLU A 1 95 ? -8.998 -3.345 -10.793 1.00 95.81 95 GLU A O 1
ATOM 722 N N . ARG A 1 96 ? -10.906 -2.458 -10.029 1.00 96.62 96 ARG A N 1
ATOM 723 C CA . ARG A 1 96 ? -11.164 -1.654 -11.236 1.00 96.62 96 ARG A CA 1
ATOM 724 C C . ARG A 1 96 ? -10.261 -0.430 -11.365 1.00 96.62 96 ARG A C 1
ATOM 726 O O . ARG A 1 96 ? -10.063 0.061 -12.473 1.00 96.62 96 ARG A O 1
ATOM 733 N N . ALA A 1 97 ? -9.793 0.110 -10.244 1.00 96.69 97 ALA A N 1
ATOM 734 C CA . ALA A 1 97 ? -9.037 1.354 -10.207 1.00 96.69 97 ALA A CA 1
ATOM 735 C C . ALA A 1 97 ? -8.184 1.458 -8.938 1.00 96.69 97 ALA A C 1
ATOM 737 O O . ALA A 1 97 ? -8.475 0.830 -7.922 1.00 96.69 97 ALA A O 1
ATOM 738 N N . ALA A 1 98 ? -7.155 2.300 -9.008 1.00 96.06 98 ALA A N 1
ATOM 739 C CA . ALA A 1 98 ? -6.321 2.681 -7.880 1.00 96.06 98 ALA A CA 1
ATOM 740 C C . ALA A 1 98 ? -6.202 4.207 -7.837 1.00 96.06 98 ALA A C 1
ATOM 742 O O . ALA A 1 98 ? -6.072 4.850 -8.880 1.00 96.06 98 ALA A O 1
ATOM 743 N N . ILE A 1 99 ? -6.235 4.779 -6.635 1.00 94.56 99 ILE A N 1
ATOM 744 C CA . ILE A 1 99 ? -6.019 6.209 -6.409 1.00 94.56 99 ILE A CA 1
ATOM 745 C C . ILE A 1 99 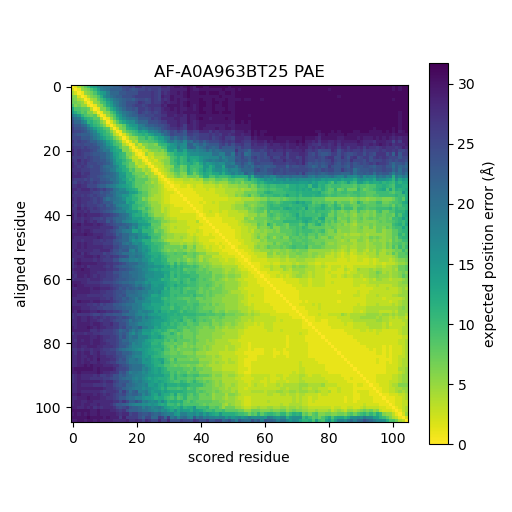? -4.647 6.362 -5.768 1.00 94.56 99 ILE A C 1
ATOM 747 O O . ILE A 1 99 ? -4.373 5.765 -4.729 1.00 94.56 99 ILE A O 1
ATOM 751 N N . VAL A 1 100 ? -3.792 7.167 -6.390 1.00 93.94 100 VAL A N 1
ATOM 752 C CA . VAL A 1 100 ? -2.462 7.485 -5.871 1.00 93.94 100 VAL A CA 1
ATOM 753 C C . VAL A 1 100 ? -2.455 8.949 -5.474 1.00 93.94 100 VAL A C 1
ATOM 755 O O . VAL A 1 100 ? -2.664 9.819 -6.318 1.00 93.94 100 VAL A O 1
ATOM 758 N N . ASN A 1 101 ? -2.208 9.214 -4.194 1.00 91.75 101 ASN A N 1
ATOM 759 C CA . ASN A 1 101 ? -1.919 10.557 -3.718 1.00 91.75 101 ASN A CA 1
ATOM 760 C C . ASN A 1 101 ? -0.399 10.735 -3.675 1.00 91.75 101 ASN A C 1
ATOM 762 O O . ASN A 1 101 ? 0.283 10.040 -2.924 1.00 91.75 101 ASN A O 1
ATOM 766 N N . GLY A 1 102 ? 0.121 11.613 -4.526 1.00 89.12 102 GLY A N 1
ATOM 767 C CA . GLY A 1 102 ? 1.541 11.934 -4.595 1.00 89.12 102 GLY A CA 1
ATOM 768 C C . GLY A 1 102 ? 1.757 13.417 -4.342 1.00 89.12 102 GLY A C 1
ATOM 769 O O . GLY A 1 102 ? 1.028 14.250 -4.879 1.00 89.12 102 GLY A O 1
ATOM 770 N N . GLU A 1 103 ? 2.769 13.743 -3.543 1.00 87.62 103 GLU A N 1
ATOM 771 C CA . GLU A 1 103 ? 3.267 15.112 -3.430 1.00 87.62 103 GLU A CA 1
ATOM 772 C C . GLU A 1 103 ? 3.991 15.519 -4.727 1.00 87.62 103 GLU A C 1
ATOM 774 O O . GLU A 1 103 ? 4.524 14.667 -5.445 1.00 87.62 103 GLU A O 1
ATOM 779 N N . MET A 1 104 ? 3.991 16.814 -5.060 1.00 80.81 104 MET A N 1
ATOM 780 C CA . MET A 1 104 ? 4.702 17.308 -6.242 1.00 80.81 104 MET A CA 1
ATOM 781 C C . MET A 1 104 ? 6.218 17.309 -5.996 1.00 80.81 104 MET A C 1
ATOM 783 O O . MET A 1 104 ? 6.686 17.952 -5.059 1.00 80.81 104 MET A O 1
ATOM 787 N N . GLY A 1 105 ? 6.970 16.621 -6.864 1.00 62.19 105 GLY A N 1
ATOM 788 C CA . GLY A 1 105 ? 8.435 16.530 -6.844 1.00 62.19 105 GLY A CA 1
ATOM 789 C C . GLY A 1 105 ? 9.009 16.148 -8.201 1.00 62.19 105 GLY A C 1
ATOM 790 O O . GLY A 1 105 ? 8.617 15.080 -8.726 1.00 62.19 105 GLY A O 1
#

Sequence (105 aa):
MSLETVPTTEAAGSEPVQGDLLEAADSALTLSLQDFVSEFGDELLDSLNRANPPVYNGQARPHRQIVLASLKRKLFQAQAEVVHAVTELLADRGERAAIVNGEMG